Protein AF-A0A3S0D602-F1 (afdb_monomer)

Mean predicted aligned error: 5.54 Å

Radius of gyration: 16.42 Å; Cα contacts (8 Å, |Δi|>4): 137; chains: 1; bounding box: 52×28×40 Å

Nearest PDB structures (foldseek):
  3k44-assembly1_A  TM=2.387E-01  e=1.535E+00  Drosophila melanogaster
  1whq-assembly1_A  TM=2.564E-01  e=4.584E+00  Mus musculus
  7oya-assembly1_11  TM=2.931E-01  e=5.501E+00  Danio rerio

pLDDT: mean 91.6, std 13.09, range [42.56, 98.69]

Structure (mmCIF, N/CA/C/O backbone):
data_AF-A0A3S0D602-F1
#
_entry.id   AF-A0A3S0D602-F1
#
loop_
_atom_site.group_PDB
_atom_site.id
_atom_site.type_symbol
_atom_site.label_atom_id
_atom_site.label_alt_id
_atom_site.label_comp_id
_atom_site.label_asym_id
_atom_site.label_entity_id
_atom_site.label_seq_id
_atom_site.pdbx_PDB_ins_code
_atom_site.Cartn_x
_atom_site.Cartn_y
_atom_site.Cartn_z
_atom_site.occupancy
_atom_site.B_iso_or_equiv
_atom_site.auth_seq_id
_atom_site.auth_comp_id
_atom_site.auth_asym_id
_atom_site.auth_atom_id
_atom_site.pdbx_PDB_model_num
ATOM 1 N N . MET A 1 1 ? 37.789 15.016 -25.438 1.00 42.56 1 MET A N 1
ATOM 2 C CA . MET A 1 1 ? 36.510 15.019 -24.704 1.00 42.56 1 MET A CA 1
ATOM 3 C C . MET A 1 1 ? 35.679 13.933 -25.358 1.00 42.56 1 MET A C 1
ATOM 5 O O . MET A 1 1 ? 35.169 14.172 -26.442 1.00 42.56 1 MET A O 1
ATOM 9 N N . SER A 1 2 ? 35.722 12.714 -24.825 1.00 48.59 2 SER A N 1
ATOM 10 C CA . SER A 1 2 ? 34.990 11.576 -25.391 1.00 48.59 2 SER A CA 1
ATOM 11 C C . SER A 1 2 ? 33.587 11.571 -24.793 1.00 48.59 2 SER A C 1
ATOM 13 O O . SER A 1 2 ? 33.457 11.523 -23.571 1.00 48.59 2 SER A O 1
ATOM 15 N N . ASP A 1 3 ? 32.569 11.664 -25.645 1.00 55.06 3 ASP A N 1
ATOM 16 C CA . ASP A 1 3 ? 31.147 11.559 -25.294 1.00 55.06 3 ASP A CA 1
ATOM 17 C C . ASP A 1 3 ? 30.767 10.094 -24.988 1.00 55.06 3 ASP A C 1
ATOM 19 O O . ASP A 1 3 ? 29.900 9.506 -25.629 1.00 55.06 3 ASP A O 1
ATOM 23 N N . ASP A 1 4 ? 31.404 9.484 -23.986 1.00 54.81 4 ASP A N 1
ATOM 24 C CA . ASP A 1 4 ? 30.999 8.182 -23.433 1.00 54.81 4 ASP A CA 1
ATOM 25 C C . ASP A 1 4 ? 29.780 8.354 -22.513 1.00 54.81 4 ASP A C 1
ATOM 27 O O . ASP A 1 4 ? 29.810 8.018 -21.330 1.00 54.81 4 ASP A O 1
ATOM 31 N N . THR A 1 5 ? 28.687 8.911 -23.040 1.00 56.59 5 THR A N 1
ATOM 32 C CA . THR A 1 5 ? 27.415 9.013 -22.314 1.00 56.59 5 THR A CA 1
ATOM 33 C C . THR A 1 5 ? 26.765 7.631 -22.245 1.00 56.59 5 THR A C 1
ATOM 35 O O . THR A 1 5 ? 25.877 7.302 -23.020 1.00 56.59 5 THR A O 1
ATOM 38 N N . TRP A 1 6 ? 27.285 6.809 -21.333 1.00 59.41 6 TRP A N 1
ATOM 39 C CA . TRP A 1 6 ? 26.633 5.730 -20.596 1.00 59.41 6 TRP A CA 1
ATOM 40 C C . TRP A 1 6 ? 25.246 5.305 -21.105 1.00 59.41 6 TRP A C 1
ATOM 42 O O . TRP A 1 6 ? 24.220 5.811 -20.650 1.00 59.41 6 TRP A O 1
ATOM 52 N N . ASP A 1 7 ? 25.227 4.275 -21.950 1.00 59.25 7 ASP A N 1
ATOM 53 C CA . ASP A 1 7 ? 24.044 3.503 -22.360 1.00 59.25 7 ASP A CA 1
ATOM 54 C C . ASP A 1 7 ? 23.531 2.603 -21.204 1.00 59.25 7 ASP A C 1
ATOM 56 O O . ASP A 1 7 ? 23.332 1.394 -21.328 1.00 59.25 7 ASP A O 1
ATOM 60 N N . ILE A 1 8 ? 23.401 3.181 -20.003 1.00 69.19 8 ILE A N 1
ATOM 61 C CA . ILE A 1 8 ? 22.899 2.499 -18.807 1.00 69.19 8 ILE A CA 1
ATOM 62 C C . ILE A 1 8 ? 21.376 2.587 -18.848 1.00 69.19 8 ILE A C 1
ATOM 64 O O . ILE A 1 8 ? 20.761 3.485 -18.266 1.00 69.19 8 ILE A O 1
ATOM 68 N N . ALA A 1 9 ? 20.751 1.634 -19.540 1.00 66.94 9 ALA A N 1
ATOM 69 C CA . ALA A 1 9 ? 19.326 1.395 -19.374 1.00 66.94 9 ALA A CA 1
ATOM 70 C C . ALA A 1 9 ? 19.039 1.114 -17.883 1.00 66.94 9 ALA A C 1
ATOM 72 O O . ALA A 1 9 ? 19.779 0.352 -17.248 1.00 66.94 9 ALA A O 1
ATOM 73 N N . PRO A 1 10 ? 17.996 1.723 -17.288 1.00 66.44 10 PRO A N 1
ATOM 74 C CA . PRO A 1 10 ? 17.653 1.451 -15.902 1.00 66.44 10 PRO A CA 1
ATOM 75 C C . PRO A 1 10 ? 17.384 -0.049 -15.728 1.00 66.44 10 PRO A C 1
ATOM 77 O O . PRO A 1 10 ? 16.817 -0.678 -16.629 1.00 66.44 10 PRO A O 1
ATOM 80 N N . PRO A 1 11 ? 17.776 -0.637 -14.585 1.00 72.00 11 PRO A N 1
ATOM 81 C CA . PRO A 1 11 ? 17.541 -2.048 -14.344 1.00 72.00 11 PRO A CA 1
ATOM 82 C C . PRO A 1 11 ? 16.042 -2.361 -14.463 1.00 72.00 11 PRO A C 1
ATOM 84 O O . PRO A 1 11 ? 15.205 -1.522 -14.100 1.00 72.00 11 PRO A O 1
ATOM 87 N N . PRO A 1 12 ? 15.688 -3.561 -14.952 1.00 84.38 12 PRO A N 1
ATOM 88 C CA . PRO A 1 12 ? 14.297 -3.971 -15.046 1.00 84.38 12 PRO A CA 1
ATOM 89 C C . PRO A 1 12 ? 13.639 -3.941 -13.664 1.00 84.38 12 PRO A C 1
ATOM 91 O O . PRO A 1 12 ? 14.287 -4.135 -12.630 1.00 84.38 12 PRO A O 1
ATOM 94 N N . PHE A 1 13 ? 12.328 -3.705 -13.641 1.00 91.81 13 PHE A N 1
ATOM 95 C CA . PHE A 1 13 ? 11.562 -3.724 -12.403 1.00 91.81 13 PHE A CA 1
ATOM 96 C C . PHE A 1 13 ? 11.671 -5.095 -11.720 1.00 91.81 13 PHE A C 1
ATOM 98 O O . PHE A 1 13 ? 11.427 -6.131 -12.334 1.00 91.81 13 PHE A O 1
ATOM 105 N N . ASN A 1 14 ? 12.026 -5.096 -10.435 1.00 95.12 14 ASN A N 1
ATOM 106 C CA . ASN A 1 14 ? 12.136 -6.303 -9.624 1.00 95.12 14 ASN A CA 1
ATOM 107 C C . ASN A 1 14 ? 10.997 -6.334 -8.594 1.00 95.12 14 ASN A C 1
ATOM 109 O O . ASN A 1 14 ? 10.987 -5.544 -7.645 1.00 95.12 14 ASN A O 1
ATOM 113 N N . ALA A 1 15 ? 10.046 -7.253 -8.781 1.00 96.81 15 ALA A N 1
ATOM 114 C CA . ALA A 1 15 ? 8.844 -7.350 -7.954 1.00 96.81 15 ALA A CA 1
ATOM 115 C C . ALA A 1 15 ? 9.140 -7.650 -6.479 1.00 96.81 15 ALA A C 1
ATOM 117 O O . ALA A 1 15 ? 8.517 -7.065 -5.595 1.00 96.81 15 ALA A O 1
ATOM 118 N N . GLU A 1 16 ? 10.112 -8.512 -6.185 1.00 97.12 16 GLU A N 1
ATOM 119 C CA . GLU A 1 16 ? 10.460 -8.871 -4.806 1.00 97.12 16 GLU A CA 1
ATOM 120 C C . GLU A 1 16 ? 11.050 -7.679 -4.045 1.00 97.12 16 GLU A C 1
ATOM 122 O O . GLU A 1 16 ? 10.642 -7.376 -2.921 1.00 97.12 16 GLU A O 1
ATOM 127 N N . SER A 1 17 ? 11.962 -6.946 -4.686 1.00 96.50 17 SER A N 1
ATOM 128 C CA . SER A 1 17 ? 12.569 -5.730 -4.139 1.00 96.50 17 SER A CA 1
ATOM 129 C C . SER A 1 17 ? 11.532 -4.617 -3.974 1.00 96.50 17 SER A C 1
ATOM 131 O O . SER A 1 17 ? 11.529 -3.901 -2.966 1.00 96.50 17 SER A O 1
ATOM 133 N N . ALA A 1 18 ? 10.604 -4.491 -4.927 1.00 97.38 18 ALA A N 1
ATOM 134 C CA . ALA A 1 18 ? 9.475 -3.572 -4.835 1.00 97.38 18 ALA A CA 1
ATOM 135 C C . ALA A 1 18 ? 8.529 -3.941 -3.680 1.00 97.38 18 ALA A C 1
ATOM 137 O O . ALA A 1 18 ? 8.140 -3.062 -2.910 1.00 97.38 18 ALA A O 1
ATOM 138 N N . LEU A 1 19 ? 8.221 -5.229 -3.486 1.00 98.06 19 LEU A N 1
ATOM 139 C CA . LEU A 1 19 ? 7.426 -5.704 -2.353 1.00 98.06 19 LEU A CA 1
ATOM 140 C C . LEU A 1 19 ? 8.123 -5.384 -1.028 1.00 98.06 19 LEU A C 1
ATOM 142 O O . LEU A 1 19 ? 7.488 -4.850 -0.120 1.00 98.06 19 LEU A O 1
ATOM 146 N N . GLN A 1 20 ? 9.423 -5.664 -0.904 1.00 98.06 20 GLN A N 1
ATOM 147 C CA . GLN A 1 20 ? 10.182 -5.330 0.305 1.00 98.06 20 GLN A CA 1
ATOM 148 C C . GLN A 1 20 ? 10.165 -3.825 0.589 1.00 98.06 20 GLN A C 1
ATOM 150 O O . GLN A 1 20 ? 9.972 -3.418 1.736 1.00 98.06 20 GLN A O 1
ATOM 155 N N . THR A 1 21 ? 10.308 -3.004 -0.452 1.00 97.88 21 THR A N 1
ATOM 156 C CA . THR A 1 21 ? 10.221 -1.542 -0.358 1.00 97.88 21 THR A CA 1
ATOM 157 C C . THR A 1 21 ? 8.842 -1.106 0.130 1.00 97.88 21 THR A C 1
ATOM 159 O O . THR A 1 21 ? 8.747 -0.306 1.059 1.00 97.88 21 THR A O 1
ATOM 162 N N . MET A 1 22 ? 7.769 -1.687 -0.415 1.00 98.31 22 MET A N 1
ATOM 163 C CA . MET A 1 22 ? 6.406 -1.395 0.027 1.00 98.31 22 MET A CA 1
ATOM 164 C C . MET A 1 22 ? 6.123 -1.843 1.456 1.00 98.31 22 MET A C 1
ATOM 166 O O . MET A 1 22 ? 5.481 -1.107 2.202 1.00 98.31 22 MET A O 1
ATOM 170 N N . LYS A 1 23 ? 6.640 -3.002 1.878 1.00 98.19 23 LYS A N 1
ATOM 171 C CA . LYS A 1 23 ? 6.526 -3.446 3.271 1.00 98.19 23 LYS A CA 1
ATOM 172 C C . LYS A 1 23 ? 7.260 -2.503 4.223 1.00 98.19 23 LYS A C 1
ATOM 174 O O . LYS A 1 23 ? 6.720 -2.178 5.269 1.00 98.19 23 LYS A O 1
ATOM 179 N N . ARG A 1 24 ? 8.468 -2.037 3.879 1.00 98.25 24 ARG A N 1
ATOM 180 C CA . ARG A 1 24 ? 9.200 -1.040 4.690 1.00 98.25 24 ARG A CA 1
ATOM 181 C C . ARG A 1 24 ? 8.404 0.258 4.811 1.00 98.25 24 ARG A C 1
ATOM 183 O O . ARG A 1 24 ? 8.108 0.673 5.922 1.00 98.25 24 ARG A O 1
ATOM 190 N N . PHE A 1 25 ? 7.950 0.791 3.680 1.00 98.44 25 PHE A N 1
ATOM 191 C CA . PHE A 1 25 ? 7.095 1.973 3.635 1.00 98.44 25 PHE A CA 1
ATOM 192 C C . PHE A 1 25 ? 5.833 1.837 4.506 1.00 98.44 25 PHE A C 1
ATOM 194 O O . PHE A 1 25 ? 5.469 2.772 5.218 1.00 98.44 25 PHE A O 1
ATOM 201 N N . ALA A 1 26 ? 5.167 0.677 4.464 1.00 98.12 26 ALA A N 1
ATOM 202 C CA . ALA A 1 26 ? 3.973 0.421 5.262 1.00 98.12 26 ALA A CA 1
ATOM 203 C C . ALA A 1 26 ? 4.279 0.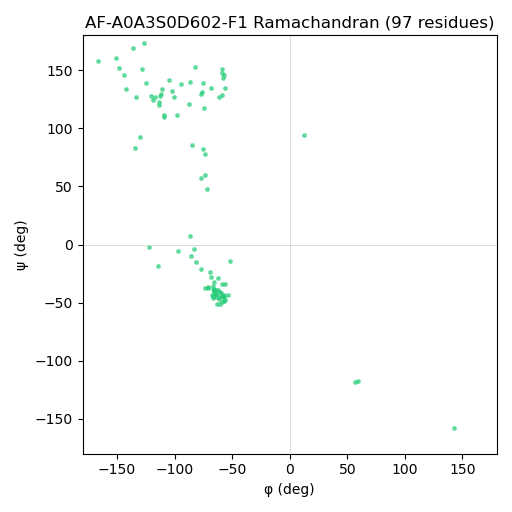371 6.771 1.00 98.12 26 ALA A C 1
ATOM 205 O O . ALA A 1 26 ? 3.487 0.890 7.549 1.00 98.12 26 ALA A O 1
ATOM 206 N N . ARG A 1 27 ? 5.444 -0.152 7.193 1.00 97.88 27 ARG A N 1
ATOM 207 C CA . ARG A 1 27 ? 5.897 -0.078 8.604 1.00 97.88 27 ARG A CA 1
ATOM 208 C C . ARG A 1 27 ? 6.191 1.350 9.052 1.00 97.88 27 ARG A C 1
ATOM 210 O O . ARG A 1 27 ? 5.987 1.673 10.221 1.00 97.88 27 ARG A O 1
ATOM 217 N N . ASP A 1 28 ? 6.651 2.199 8.136 1.00 98.00 28 ASP A N 1
ATOM 218 C CA . ASP A 1 28 ? 6.892 3.614 8.428 1.00 98.00 28 ASP A CA 1
ATOM 219 C C . ASP A 1 28 ? 5.576 4.380 8.659 1.00 98.00 28 ASP A C 1
ATOM 221 O O . ASP A 1 28 ? 5.562 5.375 9.388 1.00 98.00 28 ASP A O 1
ATOM 225 N N . GLN A 1 29 ? 4.449 3.883 8.126 1.00 96.56 29 GLN A N 1
ATOM 226 C CA . GLN A 1 29 ? 3.111 4.349 8.496 1.00 96.56 29 GLN A CA 1
ATOM 227 C C . GLN A 1 29 ? 2.759 3.777 9.876 1.00 96.56 29 GLN A C 1
ATOM 229 O O . GLN A 1 29 ? 2.087 2.761 9.981 1.00 96.56 29 GLN A O 1
ATOM 234 N N . ARG A 1 30 ? 3.222 4.417 10.954 1.00 94.06 30 ARG A N 1
ATOM 235 C CA . ARG A 1 30 ? 3.125 3.933 12.354 1.00 94.06 30 ARG A CA 1
ATOM 236 C C . ARG A 1 30 ? 1.725 3.523 12.845 1.00 94.06 30 ARG A C 1
ATOM 238 O O . ARG A 1 30 ? 1.622 2.898 13.893 1.00 94.06 30 ARG A O 1
ATOM 245 N N . VAL A 1 31 ? 0.674 3.883 12.113 1.00 95.62 31 VAL A N 1
ATOM 246 C CA . VAL A 1 31 ? -0.723 3.494 12.365 1.00 95.62 31 VAL A CA 1
ATOM 247 C C . VAL A 1 31 ? -1.075 2.095 11.842 1.00 95.62 31 VAL A C 1
ATOM 249 O O . VAL A 1 31 ? -2.106 1.547 12.220 1.00 95.62 31 VAL A O 1
ATOM 252 N N . LEU A 1 32 ? -0.240 1.517 10.973 1.00 97.69 32 LEU A N 1
ATOM 253 C CA . LEU A 1 32 ? -0.445 0.198 10.391 1.00 97.69 32 LEU A CA 1
ATOM 254 C C . LEU A 1 32 ? 0.278 -0.891 11.186 1.00 97.69 32 LEU A C 1
ATOM 256 O O . LEU A 1 32 ? 1.446 -0.756 11.552 1.00 97.69 32 LEU A O 1
ATOM 260 N N . ALA A 1 33 ? -0.396 -2.023 11.368 1.00 97.31 33 ALA A N 1
ATOM 261 C CA . ALA A 1 33 ? 0.173 -3.236 11.942 1.00 97.31 33 ALA A CA 1
ATOM 262 C C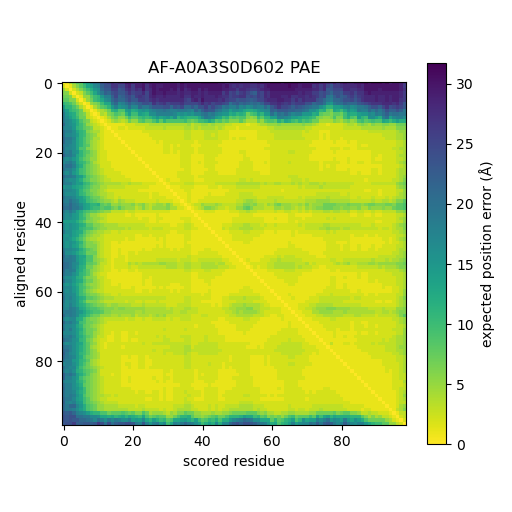 . ALA A 1 33 ? 0.255 -4.351 10.890 1.00 97.31 33 ALA A C 1
ATOM 264 O O . ALA A 1 33 ? -0.740 -4.688 10.254 1.00 97.31 33 ALA A O 1
ATOM 265 N N . GLU A 1 34 ? 1.429 -4.964 10.725 1.00 97.38 34 GLU A N 1
ATOM 266 C CA . GLU A 1 34 ? 1.596 -6.134 9.851 1.00 97.38 34 GLU A CA 1
ATOM 267 C C . GLU A 1 34 ? 1.031 -7.396 10.530 1.00 97.38 34 GLU A C 1
ATOM 269 O O . GLU A 1 34 ? 1.332 -7.682 11.697 1.00 97.38 34 GLU A O 1
ATOM 274 N N . ARG A 1 35 ? 0.206 -8.152 9.800 1.00 95.12 35 ARG A N 1
ATOM 275 C CA . ARG A 1 35 ? -0.378 -9.446 10.183 1.00 95.12 35 ARG A CA 1
ATOM 276 C C . ARG A 1 35 ? -0.298 -10.428 9.014 1.00 95.12 35 ARG A C 1
ATOM 278 O O . ARG A 1 35 ? 0.012 -10.047 7.887 1.00 95.12 35 ARG A O 1
ATOM 285 N N . SER A 1 36 ? -0.579 -11.703 9.276 1.00 89.75 36 SER A N 1
ATOM 286 C CA . SER A 1 36 ? -0.576 -12.758 8.248 1.00 89.75 36 SER A CA 1
ATOM 287 C C . SER A 1 36 ? -1.558 -12.476 7.103 1.00 89.75 36 SER A C 1
ATOM 289 O O . SER A 1 36 ? -1.280 -12.802 5.955 1.00 89.75 36 SER A O 1
ATOM 291 N N . GLU A 1 37 ? -2.686 -11.842 7.409 1.00 86.75 37 GLU A N 1
ATOM 292 C CA . GLU A 1 37 ? -3.771 -11.512 6.476 1.00 86.75 37 GLU A CA 1
ATOM 293 C C . GLU A 1 37 ? -3.585 -10.193 5.699 1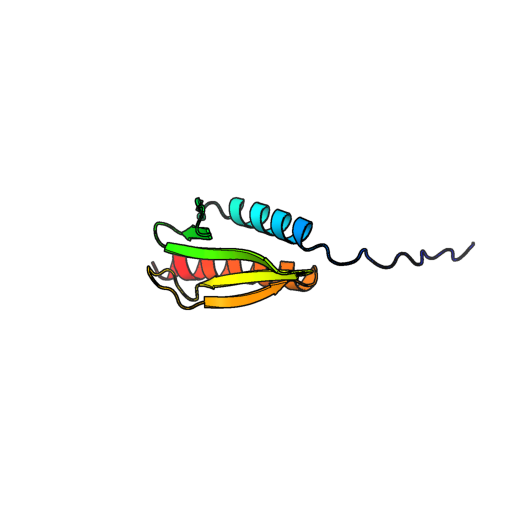.00 86.75 37 GLU A C 1
ATOM 295 O O . GLU A 1 37 ? -4.331 -9.926 4.750 1.00 86.75 37 GLU A O 1
ATOM 300 N N . GLY A 1 38 ? -2.595 -9.377 6.078 1.00 96.81 38 GLY A N 1
ATOM 301 C CA . GLY A 1 38 ? -2.306 -8.074 5.480 1.00 96.81 38 GLY A CA 1
ATOM 302 C C . GLY A 1 38 ? -1.862 -7.026 6.503 1.00 96.81 38 GLY A C 1
ATOM 303 O O . GLY A 1 38 ? -1.379 -7.338 7.588 1.00 96.81 38 GLY A O 1
ATOM 304 N N . TRP A 1 39 ? -2.023 -5.759 6.138 1.00 98.44 39 TRP A N 1
ATOM 305 C CA . TRP A 1 39 ? -1.749 -4.601 6.983 1.00 98.44 39 TRP A CA 1
ATOM 306 C C . TRP A 1 39 ? -3.054 -4.078 7.560 1.00 98.44 39 TRP A C 1
ATOM 308 O O . TRP A 1 39 ? -3.998 -3.795 6.815 1.00 98.44 39 TRP A O 1
ATOM 318 N N . MET A 1 40 ? -3.089 -3.946 8.879 1.00 97.62 40 MET A N 1
ATOM 319 C CA . MET A 1 40 ? -4.278 -3.555 9.620 1.00 97.62 40 MET A CA 1
ATOM 320 C C . MET A 1 40 ? -4.192 -2.116 10.102 1.00 97.62 40 MET A C 1
ATOM 322 O O . MET A 1 40 ? -3.132 -1.686 10.552 1.00 97.62 40 MET A O 1
ATOM 326 N N . LEU A 1 41 ? -5.319 -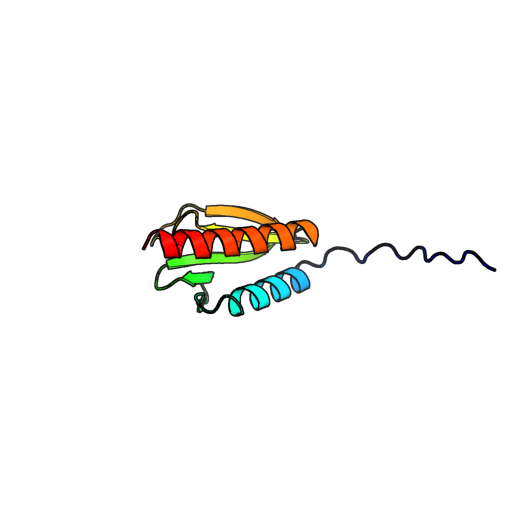1.412 10.056 1.00 96.94 41 LEU A N 1
ATOM 327 C CA . LEU A 1 41 ? -5.556 -0.165 10.773 1.00 96.94 41 LEU A CA 1
ATOM 328 C C . LEU A 1 41 ? -6.564 -0.473 11.885 1.00 96.94 41 LEU A C 1
ATOM 330 O O . LEU A 1 41 ? -7.709 -0.827 11.608 1.00 96.94 41 LEU A O 1
ATOM 334 N N . GLY A 1 42 ? -6.124 -0.423 13.143 1.00 93.88 42 GLY A N 1
ATOM 335 C CA . GLY A 1 42 ? -6.924 -0.943 14.255 1.00 93.88 42 GLY A CA 1
ATOM 336 C C . GLY A 1 42 ? -7.223 -2.437 14.072 1.00 93.88 42 GLY A C 1
ATOM 337 O O . GLY A 1 42 ? -6.301 -3.253 14.041 1.00 93.88 42 GLY A O 1
ATOM 338 N N . ALA A 1 43 ? -8.505 -2.789 13.950 1.00 94.06 43 ALA A N 1
ATOM 339 C CA . ALA A 1 43 ? -8.973 -4.163 13.739 1.00 94.06 43 ALA A CA 1
ATOM 340 C C . ALA A 1 43 ? -9.263 -4.510 12.264 1.00 94.06 43 ALA A C 1
ATOM 342 O O . ALA A 1 43 ? -9.560 -5.665 11.963 1.00 94.06 43 ALA A O 1
ATOM 343 N N . ASP A 1 44 ? -9.183 -3.537 11.350 1.00 96.50 44 ASP A N 1
ATOM 344 C CA . ASP A 1 44 ? -9.577 -3.715 9.953 1.00 96.50 44 ASP A CA 1
ATOM 345 C C . ASP A 1 44 ? -8.361 -3.892 9.042 1.00 96.50 44 ASP A C 1
ATOM 347 O O . ASP A 1 44 ? -7.415 -3.101 9.066 1.00 96.50 44 ASP A O 1
ATOM 351 N N . VAL A 1 45 ? -8.396 -4.905 8.174 1.00 97.88 45 VAL A N 1
ATOM 352 C CA . VAL A 1 45 ? -7.372 -5.094 7.138 1.00 97.88 45 VAL A CA 1
ATOM 353 C C . VAL A 1 45 ? -7.597 -4.068 6.034 1.00 97.88 45 VAL A C 1
ATOM 355 O O . VAL A 1 45 ? -8.614 -4.110 5.344 1.00 97.88 45 VAL A O 1
ATOM 358 N N . VAL A 1 46 ? -6.631 -3.176 5.825 1.00 98.31 46 VAL A N 1
ATOM 359 C CA . VAL A 1 46 ? -6.761 -2.062 4.872 1.00 98.31 46 VAL A CA 1
ATOM 360 C C . VAL A 1 46 ? -5.812 -2.150 3.686 1.00 98.31 46 VAL A C 1
ATOM 362 O O . VAL A 1 46 ? -6.065 -1.515 2.667 1.00 98.31 46 VAL A O 1
ATOM 365 N N . LEU A 1 47 ? -4.743 -2.942 3.771 1.00 98.56 47 LEU A N 1
ATOM 366 C CA . LEU A 1 47 ? -3.774 -3.087 2.686 1.00 98.56 47 LEU A CA 1
ATOM 367 C C . LEU A 1 47 ? -3.285 -4.536 2.576 1.00 98.56 47 LEU A C 1
ATOM 369 O O . LEU A 1 47 ? -2.906 -5.157 3.564 1.00 98.56 47 LEU A O 1
ATOM 373 N N . LYS A 1 48 ? -3.245 -5.068 1.355 1.00 98.50 48 LYS A N 1
ATOM 374 C CA . LYS A 1 48 ? -2.644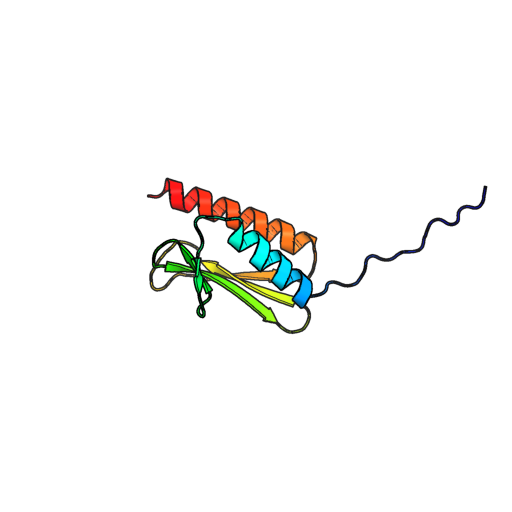 -6.366 1.023 1.00 98.50 48 LYS A CA 1
ATOM 375 C C . LYS A 1 48 ? -1.616 -6.183 -0.081 1.00 98.50 48 LYS A C 1
ATOM 377 O O . LYS A 1 48 ? -1.845 -5.428 -1.022 1.00 98.50 48 LYS A O 1
ATOM 382 N N . LEU A 1 49 ? -0.490 -6.875 0.057 1.00 98.25 49 LEU A N 1
ATOM 383 C CA . LEU A 1 49 ? 0.641 -6.819 -0.863 1.00 98.25 49 LEU A CA 1
ATOM 384 C C . LEU A 1 49 ? 1.096 -8.246 -1.170 1.00 98.25 49 LEU A C 1
ATOM 386 O O . LEU A 1 49 ? 1.399 -8.994 -0.239 1.00 98.25 49 LEU A O 1
ATOM 390 N N . ALA A 1 50 ? 1.189 -8.603 -2.447 1.00 97.75 50 ALA A N 1
ATOM 391 C CA . ALA A 1 50 ? 1.686 -9.905 -2.883 1.00 97.75 50 ALA A CA 1
ATOM 392 C C . ALA A 1 50 ? 2.482 -9.772 -4.184 1.00 97.75 50 ALA A C 1
ATOM 394 O O . ALA A 1 50 ? 2.150 -8.942 -5.026 1.00 97.75 50 ALA A O 1
ATOM 395 N N . VAL A 1 51 ? 3.526 -10.587 -4.354 1.00 97.62 51 VAL A N 1
ATOM 396 C CA . VAL A 1 51 ? 4.143 -10.758 -5.677 1.00 97.62 51 VAL A CA 1
ATOM 397 C C . VAL A 1 51 ? 3.150 -11.498 -6.570 1.00 97.62 51 VAL A C 1
ATOM 399 O O . VAL A 1 51 ? 2.561 -12.490 -6.145 1.00 97.62 51 VAL A O 1
ATOM 402 N N . ASP A 1 52 ? 2.993 -11.010 -7.794 1.00 96.81 52 ASP A N 1
ATOM 403 C CA . ASP A 1 52 ? 2.234 -11.643 -8.866 1.00 96.81 52 ASP A CA 1
ATOM 404 C C . ASP A 1 52 ? 3.110 -11.677 -10.127 1.00 96.81 52 ASP A C 1
ATOM 406 O O . ASP A 1 52 ? 3.233 -10.694 -10.870 1.00 96.81 52 ASP A O 1
ATOM 410 N N . GLY A 1 53 ? 3.835 -12.786 -10.292 1.00 95.38 53 GLY A N 1
ATOM 411 C CA . GLY A 1 53 ? 4.847 -12.954 -11.333 1.00 95.38 53 GLY A CA 1
ATOM 412 C C . GLY A 1 53 ? 5.935 -11.876 -11.271 1.00 95.38 53 GLY A C 1
ATOM 413 O O . GLY A 1 53 ? 6.659 -11.756 -10.287 1.00 95.38 53 GLY A O 1
ATOM 414 N N . ALA A 1 54 ? 6.043 -11.082 -12.338 1.00 95.75 54 ALA A N 1
ATOM 415 C CA . ALA A 1 54 ? 6.998 -9.976 -12.448 1.00 95.75 54 ALA A CA 1
ATOM 416 C C . ALA A 1 54 ? 6.474 -8.644 -11.871 1.00 95.75 54 ALA A C 1
ATOM 418 O O . ALA A 1 54 ? 7.121 -7.607 -12.021 1.00 95.75 54 ALA A O 1
ATOM 419 N N . THR A 1 55 ? 5.311 -8.654 -11.217 1.00 97.69 55 THR A N 1
ATOM 420 C CA . THR A 1 55 ? 4.664 -7.463 -10.657 1.00 97.69 55 THR A CA 1
ATOM 421 C C . THR A 1 55 ? 4.327 -7.647 -9.178 1.00 97.69 55 THR A C 1
ATOM 423 O O . THR A 1 55 ? 4.488 -8.728 -8.612 1.00 97.69 55 THR A O 1
ATOM 426 N N . VAL A 1 56 ? 3.866 -6.582 -8.525 1.00 98.44 56 VAL A N 1
ATOM 427 C CA . VAL A 1 56 ? 3.280 -6.658 -7.181 1.00 98.44 56 VAL A CA 1
ATOM 428 C C . VAL A 1 56 ? 1.805 -6.296 -7.266 1.00 98.44 56 VAL A C 1
ATOM 430 O O . VAL A 1 56 ? 1.461 -5.177 -7.647 1.00 98.44 56 VAL A O 1
ATOM 433 N N . ALA A 1 57 ? 0.940 -7.223 -6.872 1.00 98.56 57 ALA A N 1
ATOM 434 C CA . ALA A 1 57 ? -0.472 -6.960 -6.673 1.00 98.56 57 ALA A CA 1
ATOM 435 C C . ALA A 1 57 ? -0.678 -6.224 -5.342 1.00 98.56 57 ALA A C 1
ATOM 437 O O . ALA A 1 57 ? -0.208 -6.652 -4.281 1.00 98.56 57 ALA A O 1
ATOM 438 N N . VAL A 1 58 ? -1.410 -5.116 -5.400 1.00 98.69 58 VAL A N 1
ATOM 439 C CA . VAL A 1 58 ? -1.780 -4.307 -4.241 1.00 98.69 58 VAL A CA 1
ATOM 440 C C . VAL A 1 58 ? -3.294 -4.247 -4.159 1.00 98.69 58 VAL A C 1
ATOM 442 O O . VAL A 1 58 ? -3.960 -3.870 -5.121 1.00 98.69 58 VAL A O 1
ATOM 445 N N . GLN A 1 59 ? -3.844 -4.579 -2.995 1.00 98.69 59 GLN A N 1
ATOM 446 C CA . GLN A 1 59 ? -5.239 -4.293 -2.681 1.00 98.69 59 GLN A CA 1
ATOM 447 C C . GLN A 1 59 ? -5.277 -3.271 -1.558 1.00 98.69 59 GLN A C 1
ATOM 449 O O . GLN A 1 59 ? -4.724 -3.515 -0.488 1.00 98.69 59 GLN A O 1
ATOM 454 N N . LEU A 1 60 ? -5.936 -2.145 -1.796 1.00 98.69 60 LEU A N 1
ATOM 455 C CA . LEU A 1 60 ? -6.111 -1.080 -0.819 1.00 98.69 60 LEU A CA 1
ATOM 456 C C . LEU A 1 60 ? -7.607 -0.901 -0.575 1.00 98.69 60 LEU A C 1
ATOM 458 O O . LEU A 1 60 ? -8.377 -0.716 -1.519 1.00 98.69 60 LEU A O 1
ATOM 462 N N . ALA A 1 61 ? -8.029 -1.002 0.680 1.00 98.31 61 ALA A N 1
ATOM 463 C CA . ALA A 1 61 ? -9.423 -0.815 1.052 1.00 98.31 61 ALA A CA 1
ATOM 464 C C . ALA A 1 61 ? -9.888 0.585 0.628 1.00 98.31 61 ALA A C 1
ATOM 466 O O . ALA A 1 61 ? -9.094 1.524 0.618 1.00 98.31 61 ALA A O 1
ATOM 467 N N . ARG A 1 62 ? -11.160 0.753 0.260 1.00 97.06 62 ARG A N 1
ATOM 468 C CA . ARG A 1 62 ? -11.761 2.081 0.022 1.00 97.06 62 ARG A CA 1
ATOM 469 C C . ARG A 1 62 ? -12.006 2.830 1.330 1.00 97.06 62 ARG A C 1
ATOM 471 O O . ARG A 1 62 ? -11.803 4.040 1.404 1.00 97.06 62 ARG A O 1
ATOM 478 N N . ARG A 1 63 ? -12.408 2.085 2.360 1.00 96.50 63 ARG A N 1
ATOM 479 C CA . ARG A 1 63 ? -12.596 2.532 3.744 1.00 96.50 63 ARG A CA 1
ATOM 480 C C . ARG A 1 63 ? -12.290 1.381 4.716 1.00 96.50 63 ARG A C 1
ATOM 482 O O . ARG A 1 63 ? -12.498 0.232 4.311 1.00 96.50 63 ARG A O 1
ATOM 489 N N . PRO A 1 64 ? -11.846 1.647 5.957 1.00 96.88 64 PRO A N 1
ATOM 490 C CA . PRO A 1 64 ? -11.699 0.619 6.985 1.00 96.88 64 PRO A CA 1
ATOM 491 C C . PRO A 1 64 ? -13.060 -0.014 7.293 1.00 96.88 64 PRO A C 1
ATOM 493 O O . PRO A 1 64 ? -14.058 0.690 7.479 1.00 96.88 64 PRO A O 1
ATOM 496 N N . ALA A 1 65 ? -13.123 -1.342 7.220 1.00 95.50 65 ALA A N 1
ATOM 497 C CA . ALA A 1 65 ? -14.295 -2.139 7.557 1.00 95.50 65 ALA A CA 1
ATOM 498 C C . ALA A 1 65 ? -13.910 -3.621 7.668 1.00 95.50 65 ALA A C 1
ATOM 500 O O . ALA A 1 65 ? -12.989 -4.076 6.989 1.00 95.50 65 ALA A O 1
ATOM 501 N N . ARG A 1 66 ? -14.717 -4.403 8.398 1.00 92.56 66 ARG A N 1
ATOM 502 C CA . ARG A 1 66 ? -14.549 -5.863 8.542 1.00 92.56 66 ARG A CA 1
ATOM 503 C C . ARG A 1 66 ? -14.521 -6.616 7.204 1.00 92.56 66 ARG A C 1
ATOM 505 O O . ARG A 1 66 ? -13.849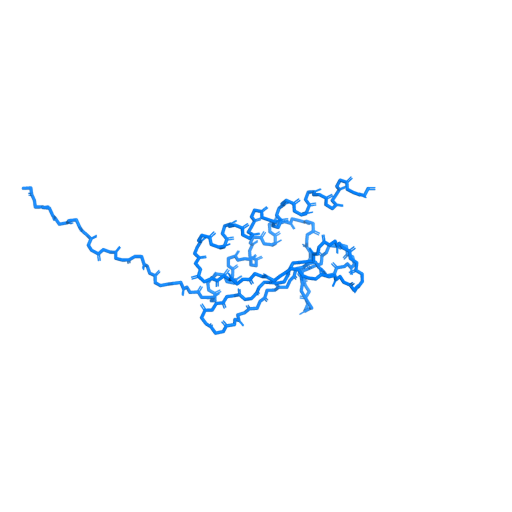 -7.632 7.060 1.00 92.56 66 ARG A O 1
ATOM 512 N N . THR A 1 67 ? -15.280 -6.125 6.230 1.00 94.12 67 THR A N 1
ATOM 513 C CA . THR A 1 67 ? -15.357 -6.636 4.852 1.00 94.12 67 THR A CA 1
ATOM 514 C C . THR A 1 67 ? -15.288 -5.449 3.902 1.00 94.12 67 THR A C 1
ATOM 516 O O . THR A 1 67 ? -16.332 -4.924 3.507 1.00 94.12 67 THR A O 1
ATOM 519 N N . PRO A 1 68 ? -14.080 -4.961 3.588 1.00 96.50 68 PRO A N 1
ATOM 520 C CA . PRO A 1 68 ? -13.931 -3.743 2.819 1.00 96.50 68 PRO A CA 1
ATOM 521 C C . PRO A 1 68 ? -14.065 -4.021 1.321 1.00 96.50 68 PRO A C 1
ATOM 523 O O . PRO A 1 68 ? -13.733 -5.099 0.820 1.00 96.50 68 PRO A O 1
ATOM 526 N N . GLU A 1 69 ? -14.506 -3.001 0.594 1.00 97.88 69 GLU A N 1
ATOM 527 C CA . GLU A 1 69 ? -14.317 -2.945 -0.850 1.00 97.88 69 GLU A CA 1
ATOM 528 C C . GLU A 1 69 ? -12.865 -2.589 -1.163 1.00 97.88 69 GLU A C 1
ATOM 530 O O . GLU A 1 69 ? -12.276 -1.720 -0.516 1.00 97.88 69 GLU A O 1
ATOM 535 N N . TRP A 1 70 ? -12.298 -3.245 -2.173 1.00 98.31 70 TRP A N 1
ATOM 536 C CA . TRP A 1 70 ? -10.886 -3.126 -2.522 1.00 98.31 70 TRP A CA 1
ATOM 537 C C . TRP A 1 70 ? -10.708 -2.420 -3.857 1.00 98.31 70 TRP A C 1
ATOM 539 O O . TRP A 1 70 ? -11.252 -2.868 -4.869 1.00 98.31 70 TRP A O 1
ATOM 549 N N . ASP A 1 71 ? -9.848 -1.407 -3.880 1.00 98.56 71 ASP A N 1
ATOM 550 C CA . ASP A 1 71 ? -9.216 -0.970 -5.118 1.00 98.56 71 ASP A CA 1
ATOM 551 C C . ASP A 1 71 ? -7.950 -1.793 -5.349 1.00 98.56 71 ASP A C 1
ATOM 553 O O . ASP A 1 71 ? -7.217 -2.124 -4.411 1.00 98.56 71 ASP A O 1
ATOM 557 N N . ARG A 1 72 ? -7.717 -2.160 -6.609 1.00 98.44 72 ARG A N 1
ATOM 558 C CA . ARG A 1 72 ? -6.594 -3.005 -7.017 1.00 98.44 72 ARG A CA 1
ATOM 559 C C . ARG A 1 72 ? -5.608 -2.186 -7.832 1.00 98.44 72 ARG A C 1
ATOM 561 O O . ARG A 1 72 ? -6.010 -1.484 -8.755 1.00 98.44 72 ARG A O 1
ATOM 568 N N . PHE A 1 73 ? -4.331 -2.324 -7.507 1.00 98.44 73 PHE A N 1
ATOM 569 C CA . PHE A 1 73 ? -3.227 -1.724 -8.242 1.00 98.44 73 PHE A CA 1
ATOM 570 C C . PHE A 1 73 ? -2.204 -2.805 -8.574 1.00 98.44 73 PHE A C 1
ATOM 572 O O . PHE A 1 73 ? -2.031 -3.763 -7.818 1.00 98.44 73 PHE A O 1
ATOM 579 N N . THR A 1 74 ? -1.500 -2.609 -9.680 1.00 98.19 74 THR A N 1
ATOM 580 C CA . THR A 1 74 ? -0.382 -3.454 -10.091 1.00 98.19 74 THR A CA 1
ATOM 581 C C . THR A 1 74 ? 0.866 -2.589 -10.111 1.00 98.19 74 THR A C 1
ATOM 583 O O . THR A 1 74 ? 0.864 -1.517 -10.711 1.00 98.19 74 THR A O 1
ATOM 586 N N . LEU A 1 75 ? 1.920 -3.027 -9.425 1.00 97.94 75 LEU A N 1
ATOM 587 C CA . LEU A 1 75 ? 3.229 -2.386 -9.494 1.00 97.94 75 LEU A CA 1
ATOM 588 C C . LEU A 1 75 ? 4.094 -3.160 -10.480 1.00 97.94 75 LEU A C 1
ATOM 590 O O . LEU A 1 75 ? 4.493 -4.290 -10.208 1.00 97.94 75 LEU A O 1
ATOM 594 N N . SER A 1 76 ? 4.387 -2.528 -11.603 1.00 96.44 76 SER A N 1
ATOM 595 C CA . SER A 1 76 ? 5.288 -2.988 -12.662 1.00 96.44 76 SER A CA 1
ATOM 596 C C . SER A 1 76 ? 6.426 -1.993 -12.921 1.00 96.44 76 SER A C 1
ATOM 598 O O . SER A 1 76 ? 7.303 -2.229 -13.748 1.00 96.44 76 SER A O 1
ATOM 600 N N . SER A 1 77 ? 6.427 -0.861 -12.208 1.00 96.19 77 SER A N 1
ATOM 601 C CA . SER A 1 77 ? 7.425 0.197 -12.339 1.00 96.19 77 SER A CA 1
ATOM 602 C C . SER A 1 77 ? 7.639 0.976 -11.035 1.00 96.19 77 SER A C 1
ATOM 604 O O . SER A 1 77 ? 6.783 1.023 -10.147 1.00 96.19 77 SER A O 1
ATOM 606 N N . ALA A 1 78 ? 8.775 1.673 -10.939 1.00 92.12 78 ALA A N 1
ATOM 607 C CA . ALA A 1 78 ? 9.049 2.594 -9.831 1.00 92.12 78 ALA A CA 1
ATOM 608 C C . ALA A 1 78 ? 8.052 3.772 -9.777 1.00 92.12 78 ALA A C 1
ATOM 610 O O . ALA A 1 78 ? 7.767 4.300 -8.702 1.00 92.12 78 ALA A O 1
ATOM 611 N N . THR A 1 79 ? 7.504 4.180 -10.925 1.00 94.94 79 THR A N 1
ATOM 612 C CA . THR A 1 79 ? 6.491 5.241 -11.011 1.00 94.94 79 THR A CA 1
ATOM 613 C C . THR A 1 79 ? 5.183 4.815 -10.352 1.00 94.94 79 THR A C 1
ATOM 615 O O . THR A 1 79 ? 4.620 5.576 -9.568 1.00 94.94 79 THR A O 1
ATOM 618 N N . GLU A 1 80 ? 4.709 3.599 -10.627 1.00 97.12 80 GLU A N 1
ATOM 619 C CA . GLU A 1 80 ? 3.509 3.049 -9.983 1.00 97.12 80 GLU A CA 1
ATOM 620 C C . GLU A 1 80 ? 3.711 2.865 -8.482 1.00 97.12 80 GLU A C 1
ATOM 622 O O . GLU A 1 80 ? 2.820 3.203 -7.706 1.00 97.12 80 GLU A O 1
ATOM 627 N N . LEU A 1 81 ? 4.903 2.424 -8.065 1.00 97.00 81 LEU A N 1
ATOM 628 C CA . LEU A 1 81 ? 5.250 2.300 -6.651 1.00 97.00 81 LEU A CA 1
ATOM 629 C C . LEU A 1 81 ? 5.073 3.632 -5.906 1.00 97.00 81 LEU A C 1
ATOM 631 O O . LEU A 1 81 ? 4.403 3.662 -4.877 1.00 97.00 81 LEU A O 1
ATOM 635 N N . ARG A 1 82 ? 5.592 4.745 -6.445 1.00 96.94 82 ARG A N 1
ATOM 636 C CA . ARG A 1 82 ? 5.414 6.077 -5.831 1.00 96.94 82 ARG A CA 1
ATOM 637 C C . ARG A 1 82 ? 3.949 6.517 -5.815 1.00 96.94 82 ARG A C 1
ATOM 639 O O . ARG A 1 82 ? 3.461 6.948 -4.776 1.00 96.94 82 ARG A O 1
ATOM 646 N N . LYS A 1 83 ? 3.225 6.342 -6.929 1.00 98.19 83 LYS A N 1
ATOM 647 C CA . LYS A 1 83 ? 1.791 6.685 -7.016 1.00 98.19 83 LYS A CA 1
ATOM 648 C C . LYS A 1 83 ? 0.965 5.957 -5.955 1.00 98.19 83 LYS A C 1
ATOM 650 O O . LYS A 1 83 ? 0.115 6.566 -5.313 1.00 98.19 83 LYS A O 1
ATOM 655 N N . VAL A 1 84 ? 1.225 4.665 -5.755 1.00 98.44 84 VAL A N 1
ATOM 656 C CA . VAL A 1 84 ? 0.519 3.861 -4.752 1.00 98.44 84 VAL A CA 1
ATOM 657 C C . VAL A 1 84 ? 0.926 4.254 -3.330 1.00 98.44 84 VAL A C 1
ATOM 659 O O . VAL A 1 84 ? 0.061 4.313 -2.462 1.00 98.44 84 VAL A O 1
ATOM 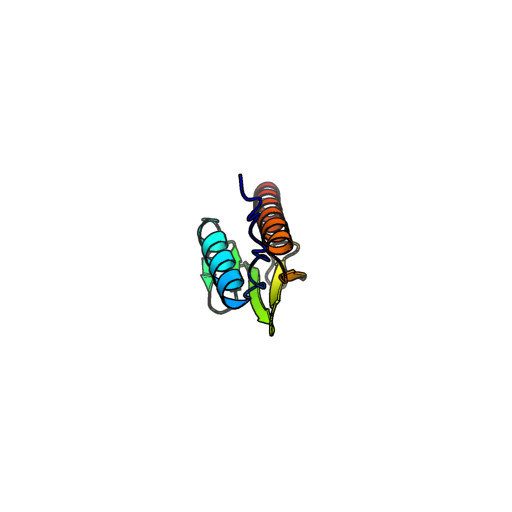662 N N . GLN A 1 85 ? 2.195 4.590 -3.075 1.00 98.56 85 GLN A N 1
ATOM 663 C CA . GLN A 1 85 ? 2.614 5.136 -1.776 1.00 98.56 85 GLN A CA 1
ATOM 664 C C . GLN A 1 85 ? 1.874 6.433 -1.427 1.00 98.56 85 GLN A C 1
ATOM 666 O O . GLN A 1 85 ? 1.407 6.586 -0.298 1.00 98.56 85 GLN A O 1
ATOM 671 N N . ASP A 1 86 ? 1.738 7.348 -2.385 1.00 98.62 86 ASP A N 1
ATOM 672 C CA . ASP A 1 86 ? 1.023 8.609 -2.178 1.00 98.62 86 ASP A CA 1
ATOM 673 C C . ASP A 1 86 ? -0.478 8.387 -1.956 1.00 98.62 86 ASP A C 1
ATOM 675 O O . ASP A 1 86 ? -1.076 9.026 -1.089 1.00 98.62 86 ASP A O 1
ATOM 679 N N . GLU A 1 87 ? -1.082 7.439 -2.675 1.00 98.50 87 GLU A N 1
ATOM 680 C CA . GLU A 1 87 ? -2.481 7.057 -2.470 1.00 98.50 87 GLU A CA 1
ATOM 681 C C . GLU A 1 87 ? -2.709 6.416 -1.092 1.00 98.50 87 GLU A C 1
ATOM 683 O O . GLU A 1 87 ? -3.682 6.754 -0.418 1.00 98.50 87 GLU A O 1
ATOM 688 N N . ILE A 1 88 ? -1.799 5.552 -0.623 1.00 98.38 88 ILE A N 1
ATOM 689 C CA . ILE A 1 88 ? -1.865 4.988 0.734 1.00 98.38 88 ILE A CA 1
ATOM 690 C C . ILE A 1 88 ? -1.836 6.114 1.771 1.00 98.38 88 ILE A C 1
ATOM 692 O O . ILE A 1 88 ? -2.709 6.151 2.634 1.00 98.38 88 ILE A O 1
ATOM 696 N N . LYS A 1 89 ? -0.893 7.065 1.672 1.00 98.12 89 LYS A N 1
ATOM 697 C CA . LYS A 1 89 ? -0.837 8.215 2.599 1.00 98.12 89 LYS A CA 1
ATOM 698 C C . LYS A 1 89 ? -2.141 9.001 2.587 1.00 98.12 89 LYS A C 1
ATOM 700 O O . LYS A 1 8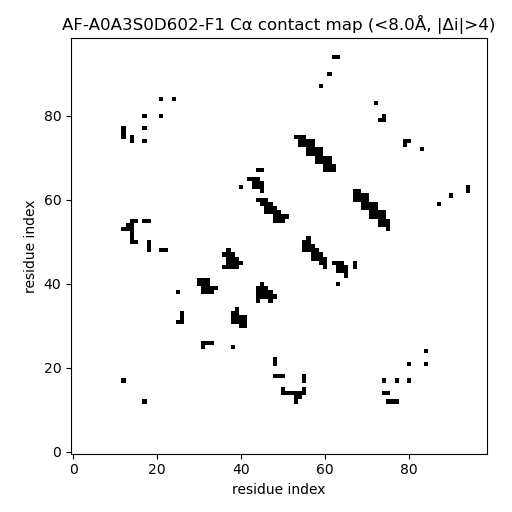9 ? -2.697 9.272 3.645 1.00 98.12 89 LYS A O 1
ATOM 705 N N . ARG A 1 90 ? -2.648 9.325 1.393 1.00 98.00 90 ARG A N 1
ATOM 706 C CA . ARG A 1 90 ? -3.895 10.077 1.218 1.00 98.00 90 ARG A CA 1
ATOM 707 C C . ARG A 1 90 ? -5.070 9.386 1.903 1.00 98.00 90 ARG A C 1
ATOM 709 O O . ARG A 1 90 ? -5.842 10.052 2.586 1.00 98.00 90 ARG A O 1
ATOM 716 N N . ARG A 1 91 ? -5.206 8.066 1.738 1.00 97.19 91 ARG A N 1
ATOM 717 C CA . ARG A 1 91 ? -6.277 7.297 2.384 1.00 97.19 91 ARG A CA 1
ATOM 718 C C . ARG A 1 91 ? -6.116 7.230 3.891 1.00 97.19 91 ARG A C 1
ATOM 720 O O . ARG A 1 91 ? -7.097 7.441 4.585 1.00 97.19 91 ARG A O 1
ATOM 727 N N . LEU A 1 92 ? -4.902 7.004 4.392 1.00 96.88 92 LEU A N 1
ATOM 728 C CA . LEU A 1 92 ? -4.647 6.996 5.833 1.00 96.88 92 LEU A CA 1
ATOM 729 C C . LEU A 1 92 ? -4.987 8.343 6.482 1.00 96.88 92 LEU A C 1
ATOM 731 O O . LEU A 1 92 ? -5.589 8.354 7.549 1.00 96.88 92 LEU A O 1
ATOM 735 N N . THR A 1 93 ? -4.650 9.466 5.837 1.00 96.00 93 THR A N 1
ATOM 736 C CA . THR A 1 93 ? -5.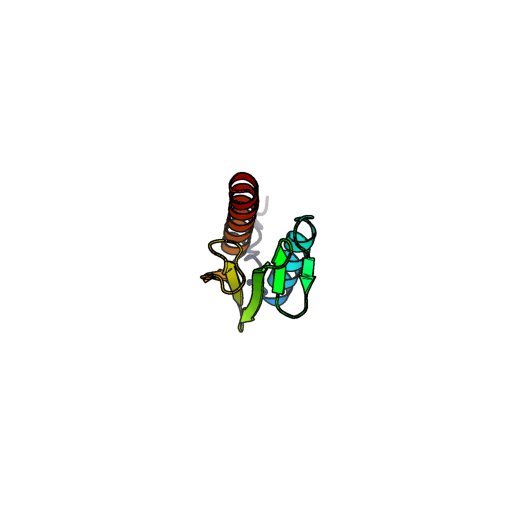064 10.798 6.304 1.00 96.00 93 THR A CA 1
ATOM 737 C C . THR A 1 93 ? -6.581 10.941 6.273 1.00 96.00 93 THR A C 1
ATOM 739 O O . THR A 1 93 ? -7.175 11.263 7.292 1.00 96.00 93 THR A O 1
ATOM 742 N N . ARG A 1 94 ? -7.219 10.618 5.142 1.00 94.81 94 ARG A N 1
ATOM 743 C CA . ARG A 1 94 ? -8.674 10.726 4.999 1.00 94.81 94 ARG A CA 1
ATOM 744 C C . ARG A 1 94 ? -9.434 9.900 6.038 1.00 94.81 94 ARG A C 1
ATOM 746 O O . ARG A 1 94 ? -10.381 10.395 6.622 1.00 94.81 94 ARG A O 1
ATOM 753 N N . TRP A 1 95 ? -9.034 8.653 6.270 1.00 94.56 95 TRP A N 1
ATOM 754 C CA . TRP A 1 95 ? -9.714 7.784 7.233 1.00 94.56 95 TRP A CA 1
ATOM 755 C C . TRP A 1 95 ? -9.536 8.238 8.674 1.00 94.56 95 TRP A C 1
ATOM 757 O O . TRP A 1 95 ? -10.403 7.957 9.486 1.00 94.56 95 TRP A O 1
ATOM 767 N N . LYS A 1 96 ? -8.428 8.921 8.978 1.00 87.31 96 LYS A N 1
ATOM 768 C CA . LYS A 1 96 ? -8.222 9.552 10.279 1.00 87.31 96 LYS A CA 1
ATOM 769 C C . LYS A 1 96 ? -9.135 10.768 10.464 1.00 87.31 96 LYS A C 1
ATOM 771 O O . LYS A 1 96 ? -9.575 11.009 11.575 1.00 87.31 96 LYS A O 1
ATOM 776 N N . ASP A 1 97 ? -9.377 11.537 9.404 1.00 81.12 97 ASP A N 1
ATOM 777 C CA . ASP A 1 97 ? -10.236 12.728 9.457 1.00 81.12 97 ASP A CA 1
ATOM 778 C C . ASP A 1 97 ? -11.740 12.375 9.470 1.00 81.12 97 ASP A C 1
ATOM 780 O O . ASP A 1 97 ? -12.556 13.191 9.891 1.00 81.12 97 ASP A O 1
ATOM 784 N N . ASP A 1 98 ? -12.101 11.173 9.003 1.00 71.06 98 ASP A N 1
ATOM 785 C CA . ASP A 1 98 ? -13.468 10.629 9.029 1.00 71.06 98 ASP A CA 1
ATOM 786 C C . ASP A 1 98 ? -13.841 9.981 10.397 1.00 71.06 98 ASP A C 1
ATOM 788 O O . ASP A 1 98 ? -14.984 9.541 10.557 1.00 71.06 98 ASP A O 1
ATOM 792 N N . GLU A 1 99 ? -12.905 9.900 11.359 1.00 55.22 99 GLU A N 1
ATOM 793 C CA . GLU A 1 99 ? -13.089 9.410 12.747 1.00 55.22 99 GLU A CA 1
ATOM 794 C C . GLU A 1 99 ? -13.299 10.568 13.740 1.00 55.22 99 GLU A C 1
ATOM 796 O O . GLU A 1 99 ? -14.242 10.467 14.561 1.00 55.22 99 GLU A O 1
#

Secondary structure (DSSP, 8-state):
--------PPPPP-HHHHHHHHHHHHHHSTTEEEETTEEEETTEEEEEEEEETTEEEEEEESS--SS--EEEEEE-SHHHHHHHHHHHHHHHHHHHHT-

Foldseek 3Di:
DDPPPDPDDDDFQAAVVLLVVVVVLLVVVVQWDQDPVAIDRVNFHAWDWDDDDRWIWIWGFPAGDNDGDTDIDIGRDPVSSVVVSVVVVVRVVVNVVVD

Sequence (99 aa):
MSDDTWDIAPPPFNAESALQTMKRFARDQRVLAERSEGWMLGADVVLKLAVDGATVAVQLARRPARTPEWDRFTLSSATELRKVQDEIKRRLTRWKDDE

Solvent-accessible surface area (backbone atoms only — not comparable to full-atom values): 5853 Å² total; per-residue (Å²): 136,81,89,78,76,71,90,71,72,78,79,76,67,52,22,69,64,50,48,52,49,50,53,52,56,46,57,71,41,76,72,44,44,86,52,97,91,27,30,19,48,84,93,17,64,34,37,37,81,44,76,50,86,69,18,26,42,34,37,36,38,78,52,84,34,96,80,50,59,68,48,77,49,71,32,67,42,73,67,45,47,51,54,51,53,53,50,52,51,52,49,57,52,49,58,59,74,76,105